Protein AF-A0A1F2T9W2-F1 (afdb_monomer)

pLDDT: mean 78.58, std 17.74, range [39.19, 96.38]

Foldseek 3Di:
DVVVVVVVVVVVVVVVVVVPPPDPDPQQKFKEKEAEEEPVRHGDFQKKKWKAAPVPRDIWIDTAHPRRMDMTIDGFHWIWIWIDDPQWEIEIEGGDGTDGPDHHYDYHYIYGPPDHDHDHPYDPDPPPDDDDDDDDDDDDDDDD

Mean predicted aligned error: 14.62 Å

Radius of gyration: 27.62 Å; Cα contacts (8 Å, |Δi|>4): 257; chains: 1; bounding box: 65×70×78 Å

Structure (mmCIF, N/CA/C/O backbone):
data_AF-A0A1F2T9W2-F1
#
_entry.id   AF-A0A1F2T9W2-F1
#
loop_
_atom_site.group_PDB
_atom_site.id
_atom_site.type_symbol
_atom_site.label_atom_id
_atom_site.label_alt_id
_atom_site.label_comp_id
_atom_site.label_asym_id
_atom_site.label_entity_id
_atom_site.label_seq_id
_atom_site.pdbx_PDB_ins_code
_atom_site.Cartn_x
_atom_site.Cartn_y
_atom_site.Cartn_z
_atom_site.occupancy
_atom_site.B_iso_or_equiv
_atom_site.auth_seq_id
_atom_site.auth_comp_id
_atom_site.auth_asym_id
_atom_site.auth_atom_id
_atom_site.pdbx_PDB_model_num
ATOM 1 N N . MET A 1 1 ? 45.661 -15.102 -49.747 1.00 60.81 1 MET A N 1
ATOM 2 C CA . MET A 1 1 ? 44.541 -14.125 -49.807 1.00 60.81 1 MET A CA 1
ATOM 3 C C . MET A 1 1 ? 43.171 -14.729 -49.486 1.00 60.81 1 MET A C 1
ATOM 5 O O . MET A 1 1 ? 42.529 -14.229 -48.577 1.00 60.81 1 MET A O 1
ATOM 9 N N . LYS A 1 2 ? 42.721 -15.816 -50.137 1.00 61.38 2 LYS A N 1
ATOM 10 C CA . LYS A 1 2 ? 41.384 -16.411 -49.890 1.00 61.38 2 LYS A CA 1
ATOM 11 C C . LYS A 1 2 ? 41.156 -16.943 -48.457 1.00 61.38 2 LYS A C 1
ATOM 13 O O . LYS A 1 2 ? 40.020 -16.916 -48.000 1.00 61.38 2 LYS A O 1
ATOM 18 N N . SER A 1 3 ? 42.193 -17.407 -47.743 1.00 66.50 3 SER A N 1
ATOM 19 C CA . SER A 1 3 ? 42.060 -17.841 -46.335 1.00 66.50 3 SER A CA 1
ATOM 20 C C . SER A 1 3 ? 41.964 -16.669 -45.352 1.00 66.50 3 SER A C 1
ATOM 22 O O . SER A 1 3 ? 41.206 -16.749 -44.397 1.00 66.50 3 SER A O 1
ATOM 24 N N . ILE A 1 4 ? 42.652 -15.555 -45.628 1.00 79.19 4 ILE A N 1
ATOM 25 C CA . ILE A 1 4 ? 42.601 -14.327 -44.817 1.00 79.19 4 ILE A CA 1
ATOM 26 C C . ILE A 1 4 ? 41.205 -13.701 -44.897 1.00 79.19 4 ILE A C 1
ATOM 28 O O . ILE A 1 4 ? 40.632 -13.347 -43.877 1.00 79.19 4 ILE A O 1
ATOM 32 N N . ILE A 1 5 ? 40.615 -13.649 -46.096 1.00 80.44 5 ILE A N 1
ATOM 33 C CA . ILE A 1 5 ? 39.250 -13.136 -46.296 1.00 80.44 5 ILE A CA 1
ATOM 34 C C . ILE A 1 5 ? 38.227 -14.000 -45.544 1.00 80.44 5 ILE A C 1
ATOM 36 O O . ILE A 1 5 ? 37.343 -13.467 -44.884 1.00 80.44 5 ILE A O 1
ATOM 40 N N . ARG A 1 6 ? 38.373 -15.332 -45.585 1.00 79.19 6 ARG A N 1
ATOM 41 C CA . ARG A 1 6 ? 37.517 -16.252 -44.819 1.00 79.19 6 ARG A CA 1
ATOM 42 C C . ARG A 1 6 ? 37.623 -16.021 -43.313 1.00 79.19 6 ARG A C 1
ATOM 44 O O . ARG A 1 6 ? 36.600 -15.985 -42.642 1.00 79.19 6 ARG A O 1
ATOM 51 N N . PHE A 1 7 ? 38.837 -15.812 -42.812 1.00 83.75 7 PHE A N 1
ATOM 52 C CA . PHE A 1 7 ? 39.084 -15.565 -41.394 1.00 83.75 7 PHE A CA 1
ATOM 53 C C . PHE A 1 7 ? 38.467 -14.238 -40.924 1.00 83.75 7 PHE A C 1
ATOM 55 O O . PHE A 1 7 ? 37.810 -14.189 -39.889 1.00 83.75 7 PHE A O 1
ATOM 62 N N . VAL A 1 8 ? 38.587 -13.178 -41.732 1.00 86.25 8 VAL A N 1
ATOM 63 C CA . VAL A 1 8 ? 37.971 -11.870 -41.450 1.00 86.25 8 VAL A CA 1
ATOM 64 C C . VAL A 1 8 ? 36.442 -11.953 -41.464 1.00 86.25 8 VAL A C 1
ATOM 66 O O . VAL A 1 8 ? 35.796 -11.411 -40.571 1.00 86.25 8 VAL A O 1
ATOM 69 N N . VAL A 1 9 ? 35.855 -12.676 -42.425 1.00 86.94 9 VAL A N 1
ATOM 70 C CA . VAL A 1 9 ? 34.398 -12.883 -42.487 1.00 86.94 9 VAL A CA 1
ATOM 71 C C . VAL A 1 9 ? 33.899 -13.665 -41.27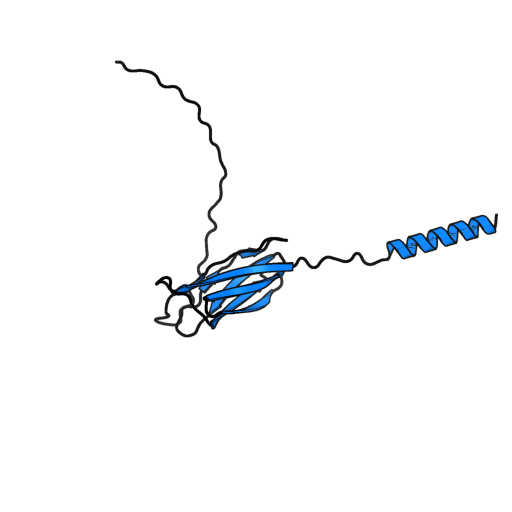3 1.00 86.94 9 VAL A C 1
ATOM 73 O O . VAL A 1 9 ? 32.869 -13.307 -40.712 1.00 86.94 9 VAL A O 1
ATOM 76 N N . GLN A 1 10 ? 34.632 -14.688 -40.823 1.00 85.69 10 GLN A N 1
ATOM 77 C CA . GLN A 1 10 ? 34.267 -15.451 -39.625 1.00 85.69 10 GLN A CA 1
ATOM 78 C C . GLN A 1 10 ? 34.320 -14.601 -38.352 1.00 85.69 10 GLN A C 1
ATOM 80 O O . GLN A 1 10 ? 33.405 -14.689 -37.539 1.00 85.69 10 GLN A O 1
ATOM 85 N N . ILE A 1 11 ? 35.336 -13.745 -38.201 1.00 87.94 11 ILE A N 1
ATOM 86 C CA . ILE A 1 11 ? 35.423 -12.816 -37.065 1.00 87.94 11 ILE A CA 1
ATOM 87 C C . ILE A 1 11 ? 34.265 -11.812 -37.094 1.00 87.94 11 ILE A C 1
ATOM 89 O O . ILE A 1 11 ? 33.643 -11.587 -36.060 1.00 87.94 11 ILE A O 1
ATOM 93 N N . ALA A 1 12 ? 33.940 -11.259 -38.267 1.00 86.50 12 ALA A N 1
ATOM 94 C CA . ALA A 1 12 ? 32.834 -10.315 -38.426 1.00 86.50 12 ALA A CA 1
ATOM 95 C C . ALA A 1 12 ? 31.464 -10.947 -38.119 1.00 86.50 12 ALA A C 1
ATOM 97 O O . ALA A 1 12 ? 30.592 -10.304 -37.538 1.00 86.50 12 ALA A O 1
ATOM 98 N N . LEU A 1 13 ? 31.276 -12.220 -38.478 1.00 86.12 13 LEU A N 1
ATOM 99 C CA . LEU A 1 13 ? 30.060 -12.967 -38.155 1.00 86.12 13 LEU A CA 1
ATOM 100 C C . LEU A 1 13 ? 29.961 -13.250 -36.652 1.00 86.12 13 LEU A C 1
ATOM 102 O O . LEU A 1 13 ? 28.882 -13.135 -36.076 1.00 86.12 13 LEU A O 1
ATOM 106 N N . LEU A 1 14 ? 31.087 -13.566 -36.005 1.00 86.06 14 LEU A N 1
ATOM 107 C CA . LEU A 1 14 ? 31.135 -13.820 -34.567 1.00 86.06 14 LEU A CA 1
ATOM 108 C C . LEU A 1 14 ? 30.817 -12.555 -33.754 1.00 86.06 14 LEU A C 1
ATOM 110 O O . LEU A 1 14 ? 30.055 -12.621 -32.790 1.00 86.06 14 LEU A O 1
ATOM 114 N N . THR A 1 15 ? 31.349 -11.395 -34.153 1.00 83.88 15 THR A N 1
ATOM 115 C CA . THR A 1 15 ? 31.058 -10.114 -33.488 1.00 83.88 15 THR A CA 1
ATOM 116 C C . THR A 1 15 ? 29.621 -9.653 -33.713 1.00 83.88 15 THR A C 1
ATOM 118 O O . THR A 1 15 ? 29.004 -9.149 -32.776 1.00 83.88 15 THR A O 1
ATOM 121 N N . ALA A 1 16 ? 29.054 -9.872 -34.903 1.00 84.75 16 ALA A N 1
ATOM 122 C CA . ALA A 1 16 ? 27.651 -9.559 -35.181 1.00 84.75 16 ALA A CA 1
ATOM 123 C C . ALA A 1 16 ? 26.683 -10.394 -34.324 1.00 84.75 16 ALA A C 1
ATOM 125 O O . ALA A 1 16 ? 25.695 -9.865 -33.818 1.00 84.75 16 ALA A O 1
ATOM 126 N N . VAL A 1 17 ? 26.988 -11.679 -34.109 1.00 83.81 17 VAL A N 1
ATOM 127 C CA . VAL A 1 17 ? 26.192 -12.553 -33.232 1.00 83.81 17 VAL A CA 1
ATOM 128 C C . VAL A 1 17 ? 26.291 -12.109 -31.771 1.00 83.81 17 VAL A C 1
ATOM 130 O O . VAL A 1 17 ? 25.280 -12.071 -31.074 1.00 83.81 17 VAL A O 1
ATOM 133 N N . LEU A 1 18 ? 27.482 -11.718 -31.309 1.00 79.38 18 LEU A N 1
ATOM 134 C CA . LEU A 1 18 ? 27.686 -11.300 -29.920 1.00 79.38 18 LEU A CA 1
ATOM 135 C C . LEU A 1 18 ? 27.027 -9.946 -29.601 1.00 79.38 18 LEU A C 1
ATOM 137 O O . LEU A 1 18 ? 26.544 -9.748 -28.490 1.00 79.38 18 LEU A O 1
ATOM 141 N N . ALA A 1 19 ? 26.955 -9.036 -30.578 1.00 79.00 19 ALA A N 1
ATOM 142 C CA . ALA A 1 19 ? 26.282 -7.742 -30.441 1.00 79.00 19 ALA A CA 1
ATOM 143 C C . ALA A 1 19 ? 24.743 -7.833 -30.499 1.00 79.00 19 ALA A C 1
ATOM 145 O O . ALA A 1 19 ? 24.062 -6.892 -30.098 1.00 79.00 19 ALA A O 1
ATOM 146 N N . GLY A 1 20 ? 24.193 -8.947 -30.997 1.00 75.44 20 GLY A N 1
ATOM 147 C CA . GLY A 1 20 ? 22.750 -9.190 -31.083 1.00 75.44 20 GLY A CA 1
ATOM 148 C C . GLY A 1 20 ? 22.134 -9.824 -29.833 1.00 75.44 20 GLY A C 1
ATOM 149 O O . GLY A 1 20 ? 20.929 -10.074 -29.816 1.00 75.44 20 GLY A O 1
ATOM 150 N N . LEU A 1 21 ? 22.931 -10.112 -28.798 1.00 76.69 21 LEU A N 1
ATOM 151 C CA . LEU A 1 21 ? 22.407 -10.648 -27.545 1.00 76.69 21 LEU A CA 1
ATOM 152 C C . LEU A 1 21 ? 21.507 -9.592 -26.878 1.00 76.69 21 LEU A C 1
ATOM 154 O O . LEU A 1 21 ? 21.965 -8.471 -26.645 1.00 76.69 21 LEU A O 1
ATOM 158 N N . PRO A 1 22 ? 20.240 -9.916 -26.555 1.00 67.12 22 PRO A N 1
ATOM 159 C CA . PRO A 1 22 ? 19.381 -8.990 -25.837 1.00 67.12 22 PRO A CA 1
ATOM 160 C C . PRO A 1 22 ? 20.024 -8.686 -24.484 1.00 67.12 22 PRO A C 1
ATOM 162 O O . PRO A 1 22 ? 20.286 -9.592 -23.692 1.00 67.12 22 PRO A O 1
ATOM 165 N N . ALA A 1 23 ? 20.298 -7.408 -24.220 1.00 68.75 23 ALA A N 1
ATOM 166 C CA . ALA A 1 23 ? 20.715 -6.973 -22.899 1.00 68.75 23 ALA A CA 1
ATOM 167 C C . ALA A 1 23 ? 19.608 -7.362 -21.911 1.00 68.75 23 ALA A C 1
ATOM 169 O O . ALA A 1 23 ? 18.462 -6.934 -22.060 1.00 68.75 23 ALA A O 1
ATOM 170 N N . ALA A 1 24 ? 19.933 -8.205 -20.931 1.00 66.31 24 ALA A N 1
ATOM 171 C CA . ALA A 1 24 ? 19.010 -8.549 -19.862 1.00 66.31 24 ALA A CA 1
ATOM 172 C C . ALA A 1 24 ? 18.680 -7.265 -19.086 1.00 66.31 24 ALA A C 1
ATOM 174 O O . ALA A 1 24 ? 19.480 -6.778 -18.289 1.00 66.31 24 ALA A O 1
ATOM 175 N N . GLY A 1 25 ? 17.518 -6.677 -19.366 1.00 58.41 25 GLY A N 1
ATOM 176 C CA . GLY A 1 25 ? 16.985 -5.581 -18.575 1.00 58.41 25 GLY A CA 1
ATOM 177 C C . GLY A 1 25 ? 16.626 -6.116 -17.195 1.00 58.41 25 GLY A C 1
ATOM 178 O O . GLY A 1 25 ? 15.719 -6.936 -17.072 1.00 58.41 25 GLY A O 1
ATOM 179 N N . TYR A 1 26 ? 17.342 -5.679 -16.161 1.00 60.47 26 TYR A N 1
ATOM 180 C CA . TYR A 1 26 ? 16.979 -5.986 -14.782 1.00 60.47 26 TYR A CA 1
ATOM 181 C C . TYR A 1 26 ? 15.596 -5.388 -14.499 1.00 60.47 26 TYR A C 1
ATOM 183 O O . TYR A 1 26 ? 15.405 -4.174 -14.605 1.00 60.47 26 TYR A O 1
ATOM 191 N N . ALA A 1 27 ? 14.621 -6.233 -14.156 1.00 60.94 27 ALA A N 1
ATOM 192 C CA . ALA A 1 27 ? 13.369 -5.760 -13.587 1.00 60.94 27 ALA A CA 1
ATOM 193 C C . ALA A 1 27 ? 13.716 -5.061 -12.269 1.00 60.94 27 ALA A C 1
ATOM 195 O O . ALA A 1 27 ? 14.231 -5.684 -11.344 1.00 60.94 27 ALA A O 1
ATOM 196 N N . GLN A 1 28 ? 13.514 -3.747 -12.215 1.00 69.12 28 GLN A N 1
ATOM 197 C CA . GLN A 1 28 ? 13.764 -2.965 -11.011 1.00 69.12 28 GLN A CA 1
ATOM 198 C C . GLN A 1 28 ? 12.632 -3.250 -10.024 1.00 69.12 28 GLN A C 1
ATOM 200 O O . GLN A 1 28 ? 11.594 -2.585 -10.029 1.00 69.12 28 GLN A O 1
ATOM 205 N N . GLU A 1 29 ? 12.814 -4.315 -9.249 1.00 74.69 29 GLU A N 1
ATOM 206 C CA . GLU A 1 29 ? 11.920 -4.698 -8.167 1.00 74.69 29 GLU A CA 1
ATOM 207 C C . GLU A 1 29 ? 12.127 -3.752 -6.985 1.00 74.69 29 GLU A C 1
ATOM 209 O O . GLU A 1 29 ?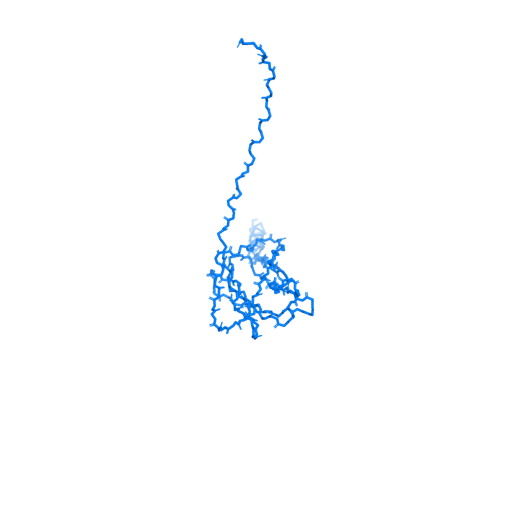 13.247 -3.505 -6.532 1.00 74.69 29 GLU A O 1
ATOM 214 N N . ALA A 1 30 ? 11.023 -3.211 -6.492 1.00 85.12 30 ALA A N 1
ATOM 215 C CA . ALA A 1 30 ? 10.964 -2.437 -5.270 1.00 85.12 30 ALA A CA 1
ATOM 216 C C . ALA A 1 30 ? 9.931 -3.067 -4.334 1.00 85.12 30 ALA A C 1
ATOM 218 O O . ALA A 1 30 ? 9.132 -3.925 -4.718 1.00 85.12 30 ALA A O 1
ATOM 219 N N . THR A 1 31 ? 9.947 -2.685 -3.065 1.00 89.12 31 THR A N 1
ATOM 220 C CA . THR A 1 31 ? 8.957 -3.182 -2.109 1.00 89.12 31 THR A CA 1
ATOM 221 C C . THR A 1 31 ? 8.470 -2.047 -1.239 1.00 89.12 31 THR A C 1
ATOM 223 O O . THR A 1 31 ? 9.271 -1.325 -0.648 1.00 89.12 31 THR A O 1
ATOM 226 N N . MET A 1 32 ? 7.150 -1.935 -1.130 1.00 91.88 32 MET A N 1
ATOM 227 C CA . MET A 1 32 ? 6.515 -1.075 -0.149 1.00 91.88 32 MET A CA 1
ATOM 228 C C . MET A 1 32 ? 6.045 -1.922 1.030 1.00 91.88 32 MET A C 1
ATOM 230 O O . MET A 1 32 ? 5.464 -2.994 0.859 1.00 91.88 32 MET A O 1
ATOM 234 N N . SER A 1 33 ? 6.316 -1.445 2.234 1.00 94.06 33 SER A N 1
ATOM 235 C CA . SER A 1 33 ? 5.861 -2.064 3.475 1.00 94.06 33 SER A CA 1
ATOM 236 C C . SER A 1 33 ? 5.254 -1.020 4.391 1.00 94.06 33 SER A C 1
ATOM 238 O O . SER A 1 33 ? 5.476 0.171 4.200 1.00 94.06 33 SER A O 1
ATOM 240 N N . GLY A 1 34 ? 4.536 -1.440 5.415 1.00 93.88 34 GLY A N 1
ATOM 241 C CA . GLY A 1 34 ? 4.014 -0.500 6.392 1.00 93.88 34 GLY A CA 1
ATOM 242 C C . GLY A 1 34 ? 3.135 -1.165 7.419 1.00 93.88 34 GLY A C 1
ATOM 243 O O . GLY A 1 34 ? 2.901 -2.373 7.357 1.00 93.88 34 GLY A O 1
ATOM 244 N N . THR A 1 35 ? 2.656 -0.363 8.358 1.00 95.50 35 THR A N 1
ATOM 245 C CA . THR A 1 35 ? 1.657 -0.783 9.332 1.00 95.50 35 THR A CA 1
ATOM 246 C C . THR A 1 35 ? 0.387 0.035 9.193 1.00 95.50 35 THR A C 1
ATOM 248 O O . THR A 1 35 ? 0.431 1.235 8.908 1.00 95.50 35 THR A O 1
ATOM 251 N N . VAL A 1 36 ? -0.750 -0.622 9.402 1.00 95.31 36 VAL A N 1
ATOM 252 C CA . VAL A 1 36 ? -2.047 0.040 9.493 1.00 95.31 36 VAL A CA 1
ATOM 253 C C . VAL A 1 36 ? -2.520 0.032 10.936 1.00 95.31 36 VAL A C 1
ATOM 255 O O . VAL A 1 36 ? -2.553 -1.019 11.584 1.00 95.31 36 VAL A O 1
ATOM 258 N N . SER A 1 37 ? -2.886 1.207 11.436 1.00 94.31 37 SER A N 1
ATOM 259 C CA . SER A 1 37 ? -3.406 1.395 12.786 1.00 94.31 37 SER A CA 1
ATOM 260 C C . SER A 1 37 ? -4.701 2.202 12.808 1.00 94.31 37 SER A C 1
ATOM 262 O O . SER A 1 37 ? -5.053 2.880 11.846 1.00 94.31 37 SER A O 1
ATOM 264 N N . ASP A 1 38 ? -5.419 2.129 13.921 1.00 92.56 38 ASP A N 1
ATOM 265 C CA . ASP A 1 38 ? -6.555 2.988 14.236 1.00 92.56 38 ASP A CA 1
ATOM 266 C C . ASP A 1 38 ? -6.096 4.305 14.907 1.00 92.56 38 ASP A C 1
ATOM 268 O O . ASP A 1 38 ? -4.960 4.444 15.375 1.00 92.56 38 ASP A O 1
ATOM 272 N N . SER A 1 39 ? -6.998 5.282 14.986 1.00 86.19 39 SER A N 1
ATOM 273 C CA . SER A 1 39 ? -6.931 6.509 15.792 1.00 86.19 39 SER A CA 1
ATOM 274 C C . SER A 1 39 ? -6.487 6.298 17.249 1.00 86.19 39 SER A C 1
ATOM 276 O O . SER A 1 39 ? -5.808 7.157 17.812 1.00 86.19 39 SER A O 1
ATOM 278 N N . THR A 1 40 ? -6.797 5.144 17.846 1.00 86.88 40 THR A N 1
ATOM 279 C CA . THR A 1 40 ? -6.370 4.761 19.205 1.00 86.88 40 THR A CA 1
ATOM 280 C C . THR A 1 40 ? -4.945 4.198 19.284 1.00 86.88 40 THR A C 1
ATOM 282 O O . THR A 1 40 ? -4.433 3.966 20.379 1.00 86.88 40 THR A O 1
ATOM 285 N N . GLY A 1 41 ? -4.291 3.966 18.141 1.00 85.31 41 GLY A N 1
ATOM 286 C CA . GLY A 1 41 ? -2.977 3.324 18.051 1.00 85.31 41 GLY A CA 1
ATOM 287 C C . GLY A 1 41 ? -3.018 1.791 18.005 1.00 85.31 41 GLY A C 1
ATOM 288 O O . GLY A 1 41 ? -1.962 1.165 17.919 1.00 85.31 41 GLY A O 1
ATOM 289 N N . GLY A 1 42 ? -4.206 1.177 18.031 1.00 90.88 42 GLY A N 1
ATOM 290 C CA . GLY A 1 42 ? -4.372 -0.264 17.817 1.00 90.88 42 GLY A CA 1
ATOM 291 C C . GLY A 1 42 ? -4.032 -0.672 16.381 1.00 90.88 42 GLY A C 1
ATOM 292 O O . GLY A 1 42 ? -4.327 0.068 15.449 1.00 90.88 42 GLY A O 1
ATOM 293 N N . VAL A 1 43 ? -3.409 -1.836 16.187 1.00 93.50 43 VAL A N 1
ATOM 294 C CA . VAL A 1 43 ? -3.106 -2.373 14.847 1.00 93.50 43 VAL A CA 1
ATOM 295 C C . VAL A 1 43 ? -4.356 -2.961 14.195 1.00 93.50 43 VAL A C 1
ATOM 297 O O . VAL A 1 43 ? -5.193 -3.546 14.882 1.00 93.50 43 VAL A O 1
ATOM 300 N N . LEU A 1 44 ? -4.475 -2.816 12.873 1.00 91.56 44 LEU A N 1
ATOM 301 C CA . LEU A 1 44 ? -5.636 -3.280 12.112 1.00 91.56 44 LEU A CA 1
ATOM 302 C C . LEU A 1 44 ? -5.265 -4.444 11.176 1.00 91.56 44 LEU A C 1
ATOM 304 O O . LEU A 1 44 ? -4.636 -4.220 10.135 1.00 91.56 44 LEU A O 1
ATOM 308 N N . PRO A 1 45 ? -5.652 -5.685 11.520 1.00 94.56 45 PRO A N 1
ATOM 309 C CA . PRO A 1 45 ? -5.487 -6.836 10.640 1.00 94.56 45 PRO A CA 1
ATOM 310 C C . PRO A 1 45 ? -6.588 -6.910 9.571 1.00 94.56 45 PRO A C 1
ATOM 312 O O . PRO A 1 45 ? -7.706 -6.438 9.783 1.00 94.56 45 PRO A O 1
ATOM 315 N N . GLY A 1 46 ? -6.287 -7.530 8.426 1.00 93.75 46 GLY A N 1
ATOM 316 C CA . GLY A 1 46 ? -7.257 -7.746 7.343 1.00 93.75 46 GLY A CA 1
ATOM 317 C C . GLY A 1 46 ? -7.619 -6.497 6.529 1.00 93.75 46 GLY A C 1
ATOM 318 O O . GLY A 1 46 ? -8.578 -6.525 5.759 1.00 93.75 46 GLY A O 1
ATOM 319 N N . VAL A 1 47 ? -6.870 -5.402 6.673 1.00 94.94 47 VAL A N 1
ATOM 320 C CA . VAL A 1 47 ? -7.032 -4.192 5.857 1.00 94.94 47 VAL A CA 1
ATOM 321 C C . VAL A 1 47 ? -6.576 -4.498 4.439 1.00 94.94 47 VAL A C 1
ATOM 323 O O . VAL A 1 47 ? -5.450 -4.945 4.231 1.00 94.94 47 VAL A O 1
ATOM 326 N N . THR A 1 48 ? -7.430 -4.214 3.462 1.00 96.38 48 THR A N 1
ATOM 327 C CA . THR A 1 48 ? -7.098 -4.322 2.041 1.00 96.38 48 THR A CA 1
ATOM 328 C C . THR A 1 48 ? -6.317 -3.087 1.606 1.00 96.3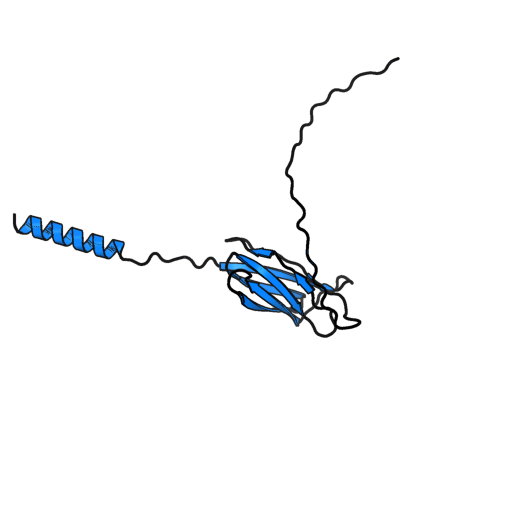8 48 THR A C 1
ATOM 330 O O . THR A 1 48 ? -6.807 -1.961 1.705 1.00 96.38 48 THR A O 1
ATOM 333 N N . ILE A 1 49 ? -5.096 -3.295 1.127 1.00 96.06 49 ILE A N 1
ATOM 334 C CA . ILE A 1 49 ? -4.188 -2.269 0.620 1.00 96.06 49 ILE A CA 1
ATOM 335 C C . ILE A 1 49 ? -4.123 -2.383 -0.895 1.00 96.06 49 ILE A C 1
ATOM 337 O O . ILE A 1 49 ? -3.641 -3.377 -1.432 1.00 96.06 49 ILE A O 1
ATOM 341 N N . THR A 1 50 ? -4.571 -1.341 -1.585 1.00 95.56 50 THR A N 1
ATOM 342 C CA . THR A 1 50 ? -4.529 -1.227 -3.044 1.00 95.56 50 THR A CA 1
ATOM 343 C C . THR A 1 50 ? -3.520 -0.157 -3.442 1.00 95.56 50 THR A C 1
ATOM 345 O O . THR A 1 50 ? -3.706 1.013 -3.123 1.00 95.56 50 THR A O 1
ATOM 348 N N . ALA A 1 51 ? -2.458 -0.533 -4.148 1.00 94.69 51 ALA A N 1
ATOM 349 C CA . ALA A 1 51 ? -1.463 0.374 -4.705 1.00 94.69 51 ALA A CA 1
ATOM 350 C C . ALA A 1 51 ? -1.640 0.484 -6.226 1.00 94.69 51 ALA A C 1
ATOM 352 O O . ALA A 1 51 ? -1.462 -0.491 -6.954 1.00 94.69 51 ALA A O 1
ATOM 353 N N . VAL A 1 52 ? -1.959 1.678 -6.715 1.00 94.94 52 VAL A N 1
ATOM 354 C CA . VAL A 1 52 ? -2.116 1.986 -8.140 1.00 94.94 52 VAL A CA 1
ATOM 355 C C . VAL A 1 52 ? -0.909 2.782 -8.612 1.00 94.94 52 VAL A C 1
ATOM 357 O O . VAL A 1 52 ? -0.631 3.861 -8.092 1.00 94.94 52 VAL A O 1
ATOM 360 N N . HIS A 1 53 ? -0.196 2.260 -9.605 1.00 92.81 53 HIS A N 1
ATOM 361 C CA . HIS A 1 53 ? 0.910 2.948 -10.254 1.00 92.81 53 HIS A CA 1
ATOM 362 C C . HIS A 1 53 ? 0.366 4.097 -11.107 1.00 92.81 53 HIS A C 1
ATOM 364 O O . HIS A 1 53 ? -0.341 3.859 -12.086 1.00 92.81 53 HIS A O 1
ATOM 370 N N . GLU A 1 54 ? 0.689 5.342 -10.763 1.00 90.69 54 GLU A N 1
ATOM 371 C CA . GLU A 1 54 ? 0.054 6.514 -11.382 1.00 90.69 54 GLU A CA 1
ATOM 372 C C . GLU A 1 54 ? 0.439 6.688 -12.859 1.00 90.69 54 GLU A C 1
ATOM 374 O O . GLU A 1 54 ? -0.360 7.195 -13.641 1.00 90.69 54 GLU A O 1
ATOM 379 N N . ALA A 1 55 ? 1.619 6.209 -13.270 1.00 87.12 55 ALA A N 1
ATOM 380 C CA . ALA A 1 55 ? 2.074 6.331 -14.655 1.00 87.12 55 ALA A CA 1
ATOM 381 C C . ALA A 1 55 ? 1.512 5.250 -15.597 1.00 87.12 55 ALA A C 1
ATOM 383 O O . ALA A 1 55 ? 1.323 5.521 -16.780 1.00 87.12 55 ALA A O 1
ATOM 384 N N . SER A 1 56 ? 1.263 4.026 -15.110 1.00 89.00 56 SER A N 1
ATOM 385 C CA . SER A 1 56 ? 0.788 2.915 -15.962 1.00 89.00 56 SER A CA 1
ATOM 386 C C . SER A 1 56 ? -0.631 2.439 -15.656 1.00 89.00 56 SER A C 1
ATOM 388 O O . SER A 1 56 ? -1.169 1.635 -16.410 1.00 89.00 56 SER A O 1
ATOM 390 N N . GLY A 1 57 ? -1.221 2.869 -14.539 1.00 89.56 57 GLY A N 1
ATOM 391 C CA . GLY A 1 57 ? -2.502 2.364 -14.042 1.00 89.56 57 GLY A CA 1
ATOM 392 C C . GLY A 1 57 ? -2.447 0.938 -13.480 1.00 89.56 57 GLY A C 1
ATOM 393 O O . GLY A 1 57 ? -3.487 0.379 -13.137 1.00 89.56 57 GLY A O 1
ATOM 394 N N . ASN A 1 58 ? -1.260 0.323 -13.370 1.00 90.00 58 ASN A N 1
ATOM 395 C CA . ASN A 1 58 ? -1.132 -1.016 -12.791 1.00 90.00 58 ASN A CA 1
ATOM 396 C C . ASN A 1 58 ? -1.582 -1.005 -11.336 1.00 90.00 58 ASN A C 1
ATOM 398 O O . ASN A 1 58 ? -1.090 -0.208 -10.543 1.00 90.00 58 ASN A O 1
ATOM 402 N N . THR A 1 59 ? -2.461 -1.934 -10.987 1.00 92.75 59 THR A N 1
ATO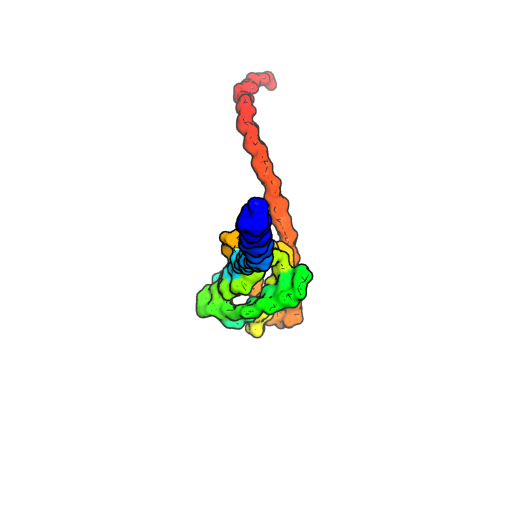M 403 C CA . THR A 1 59 ? -2.961 -2.085 -9.624 1.00 92.75 59 THR A CA 1
ATOM 404 C C . THR A 1 59 ? -2.332 -3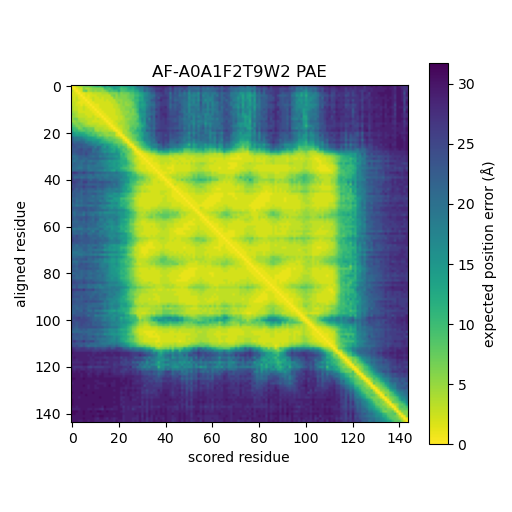.311 -8.979 1.00 92.75 59 THR A C 1
ATOM 406 O O . THR A 1 59 ? -2.234 -4.368 -9.602 1.00 92.75 59 THR A O 1
ATOM 409 N N . PHE A 1 60 ? -1.900 -3.151 -7.737 1.00 92.75 60 PHE A N 1
ATOM 410 C CA . PHE A 1 60 ? -1.371 -4.203 -6.887 1.00 92.75 60 PHE A CA 1
ATOM 411 C C . PHE A 1 60 ? -2.177 -4.208 -5.594 1.00 92.75 60 PHE A C 1
ATOM 413 O O . PHE A 1 60 ? -2.439 -3.149 -5.030 1.00 92.75 60 PHE A O 1
ATOM 420 N N . GLU A 1 61 ? -2.550 -5.385 -5.112 1.00 94.81 61 GLU A N 1
ATOM 421 C CA . GLU A 1 61 ? -3.376 -5.529 -3.917 1.00 94.81 61 GLU A CA 1
ATOM 422 C C . GLU A 1 61 ? -2.713 -6.483 -2.923 1.00 94.81 61 GLU A C 1
ATOM 424 O O . GLU A 1 61 ? -2.090 -7.473 -3.314 1.00 94.81 61 GLU A O 1
ATOM 429 N N . THR A 1 62 ? -2.815 -6.167 -1.636 1.00 95.81 62 THR A N 1
ATOM 430 C CA . THR A 1 62 ? -2.391 -7.038 -0.536 1.00 95.81 62 THR A CA 1
ATOM 431 C C . THR A 1 62 ? -3.268 -6.795 0.689 1.00 95.81 62 THR A C 1
ATOM 433 O O . THR A 1 62 ? -3.950 -5.776 0.765 1.00 95.81 62 THR A O 1
ATOM 436 N N . ALA A 1 63 ? -3.239 -7.696 1.666 1.00 95.44 63 ALA A N 1
ATOM 437 C CA . ALA A 1 63 ? -3.926 -7.521 2.944 1.00 95.44 63 ALA A CA 1
ATOM 438 C C . ALA A 1 63 ? -2.919 -7.391 4.095 1.00 95.44 63 ALA A C 1
ATOM 440 O O . ALA A 1 63 ? -1.816 -7.941 4.019 1.00 95.44 63 ALA A O 1
ATOM 441 N N . THR A 1 64 ? -3.284 -6.677 5.163 1.00 96.06 64 THR A N 1
ATOM 442 C CA . THR A 1 64 ? -2.480 -6.651 6.393 1.00 96.06 64 THR A CA 1
ATOM 443 C C . THR A 1 64 ? -2.577 -7.965 7.168 1.00 96.06 64 THR A C 1
ATOM 445 O O . THR A 1 64 ? -3.630 -8.606 7.211 1.00 96.06 64 THR A O 1
ATOM 448 N N . ASP A 1 65 ? -1.474 -8.348 7.811 1.00 95.06 65 ASP A N 1
ATOM 449 C CA . ASP A 1 65 ? -1.385 -9.513 8.694 1.00 95.06 65 ASP A CA 1
ATOM 450 C C . ASP A 1 65 ? -1.987 -9.256 10.093 1.00 95.06 65 ASP A C 1
ATOM 452 O O . ASP A 1 65 ? -2.502 -8.176 10.384 1.00 95.06 65 ASP A O 1
ATOM 456 N N . GLU A 1 66 ? -1.898 -10.243 10.994 1.00 92.94 66 GLU A N 1
ATOM 457 C CA . GLU A 1 66 ? -2.389 -10.155 12.385 1.00 92.94 66 GLU A CA 1
ATOM 458 C C . GLU A 1 66 ? -1.754 -9.017 13.203 1.00 92.94 66 GLU A C 1
ATOM 460 O O . GLU A 1 66 ? -2.309 -8.579 14.211 1.00 92.94 66 GLU A O 1
ATOM 465 N N . ARG A 1 67 ? -0.587 -8.524 12.778 1.00 92.81 67 ARG A N 1
ATOM 466 C CA . ARG A 1 67 ? 0.139 -7.417 13.410 1.00 92.81 67 ARG A CA 1
ATOM 467 C C . ARG A 1 67 ? -0.158 -6.079 12.726 1.00 92.81 67 ARG A C 1
ATOM 469 O O . ARG A 1 67 ? 0.468 -5.078 13.074 1.00 92.81 67 ARG A O 1
ATOM 476 N N . GLY A 1 68 ? -1.078 -6.056 11.760 1.00 91.88 68 GLY A N 1
ATOM 477 C CA . GLY A 1 68 ? -1.398 -4.893 10.937 1.00 91.88 68 GLY A CA 1
ATOM 478 C C . GLY A 1 68 ? -0.300 -4.529 9.937 1.00 91.88 68 GLY A C 1
ATOM 479 O O . GLY A 1 68 ? -0.317 -3.422 9.404 1.00 91.88 68 GLY A O 1
ATOM 480 N N . ILE A 1 69 ? 0.671 -5.413 9.695 1.00 95.69 69 ILE A N 1
ATOM 481 C CA . ILE A 1 69 ? 1.793 -5.181 8.784 1.00 95.69 69 ILE A CA 1
ATOM 482 C C . ILE A 1 69 ? 1.388 -5.621 7.378 1.00 95.69 69 ILE A C 1
ATOM 484 O O . ILE A 1 69 ? 0.788 -6.678 7.194 1.00 95.69 69 ILE A O 1
ATOM 488 N N . TYR A 1 70 ? 1.752 -4.837 6.368 1.00 94.88 70 TYR A N 1
ATOM 489 C CA . TYR A 1 70 ? 1.645 -5.239 4.969 1.00 94.88 70 TYR A CA 1
ATOM 490 C C . TYR A 1 70 ? 2.994 -5.139 4.257 1.00 94.88 70 TYR A C 1
ATOM 492 O O . TYR A 1 70 ? 3.871 -4.343 4.613 1.00 94.88 70 TYR A O 1
ATOM 500 N N . ARG A 1 71 ? 3.147 -5.952 3.211 1.00 93.56 71 ARG A N 1
ATOM 501 C CA . ARG A 1 71 ? 4.280 -5.916 2.285 1.00 93.56 71 ARG A CA 1
ATOM 502 C C . ARG A 1 71 ? 3.761 -6.176 0.878 1.00 93.56 71 ARG A C 1
ATOM 504 O O . ARG A 1 71 ? 3.080 -7.173 0.649 1.00 93.56 71 ARG A O 1
ATOM 511 N N . ILE A 1 72 ? 4.085 -5.285 -0.050 1.00 92.56 72 ILE A N 1
ATOM 512 C CA . ILE A 1 72 ? 3.659 -5.376 -1.442 1.00 92.56 72 ILE A CA 1
ATOM 513 C C . ILE A 1 72 ? 4.860 -5.159 -2.376 1.00 92.56 72 ILE A C 1
ATOM 515 O O . ILE A 1 72 ? 5.516 -4.112 -2.308 1.00 92.56 72 ILE A O 1
ATOM 519 N N . PRO A 1 73 ? 5.217 -6.156 -3.206 1.00 90.06 73 PRO A N 1
ATOM 520 C CA . PRO A 1 73 ? 6.247 -5.989 -4.222 1.00 90.06 73 PRO A CA 1
ATOM 521 C C . PRO A 1 73 ? 5.699 -5.119 -5.356 1.00 90.06 73 PRO A C 1
ATOM 523 O O . PRO A 1 73 ? 4.609 -5.364 -5.873 1.00 90.06 73 PRO A O 1
ATOM 526 N N . LEU A 1 74 ? 6.452 -4.090 -5.729 1.00 88.75 74 LEU A N 1
ATOM 527 C CA . LEU A 1 74 ? 6.062 -3.075 -6.704 1.00 88.75 74 LEU A CA 1
ATOM 528 C C . LEU A 1 74 ? 7.207 -2.831 -7.690 1.00 88.75 74 LEU A C 1
ATOM 530 O O . LEU A 1 74 ? 8.346 -3.250 -7.488 1.00 88.75 74 LEU A O 1
ATOM 534 N N . ARG A 1 75 ? 6.906 -2.119 -8.771 1.00 86.81 75 ARG A N 1
ATOM 535 C CA . ARG A 1 75 ? 7.929 -1.544 -9.655 1.00 86.81 75 ARG A CA 1
ATOM 536 C C . ARG A 1 75 ? 8.309 -0.160 -9.146 1.00 86.81 75 ARG A C 1
ATOM 538 O O . ARG A 1 75 ? 7.525 0.457 -8.430 1.00 86.81 75 ARG A O 1
ATOM 545 N N . ILE A 1 76 ? 9.461 0.351 -9.552 1.00 87.3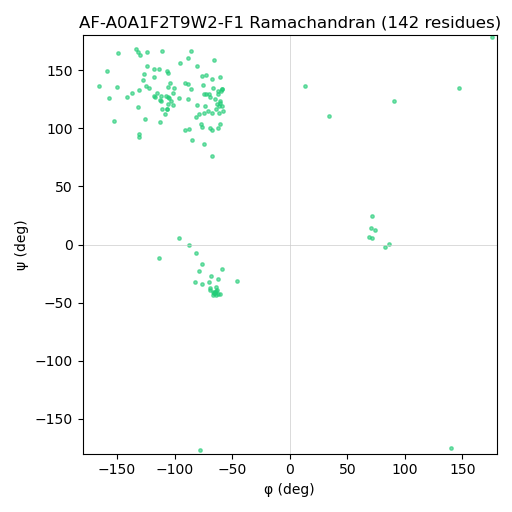8 76 ILE A N 1
ATOM 546 C CA . ILE A 1 76 ? 9.808 1.753 -9.296 1.00 87.38 76 ILE A CA 1
ATOM 547 C C . ILE A 1 76 ? 8.794 2.708 -9.943 1.00 87.38 76 ILE A C 1
ATOM 549 O O . ILE A 1 76 ? 8.288 2.425 -11.032 1.00 87.38 76 ILE A O 1
ATOM 553 N N . GLY A 1 77 ? 8.501 3.825 -9.278 1.00 88.88 77 GLY A N 1
ATOM 554 C CA . GLY A 1 77 ? 7.581 4.846 -9.781 1.00 88.88 77 GLY A CA 1
ATOM 555 C C . GLY A 1 77 ? 6.674 5.452 -8.712 1.00 88.88 77 GLY A C 1
ATOM 556 O O . GLY A 1 77 ? 6.810 5.172 -7.523 1.00 88.88 77 GLY A O 1
ATOM 557 N N . GLY A 1 78 ? 5.752 6.308 -9.153 1.00 92.19 78 GLY A N 1
ATOM 558 C CA . GLY A 1 78 ? 4.768 6.971 -8.295 1.00 92.19 78 GLY A CA 1
ATOM 559 C C . GLY A 1 78 ? 3.521 6.115 -8.084 1.00 92.19 78 GLY A C 1
ATOM 560 O O . GLY A 1 78 ? 2.968 5.570 -9.043 1.00 92.19 78 GLY A O 1
ATOM 561 N N . TYR A 1 79 ? 3.066 6.013 -6.838 1.00 92.94 79 TYR A N 1
ATOM 562 C CA . TYR A 1 79 ? 1.901 5.227 -6.453 1.00 92.94 79 TYR A CA 1
ATOM 563 C C . TYR A 1 79 ? 0.876 6.039 -5.671 1.00 92.94 79 TYR A C 1
ATOM 565 O O . TYR A 1 79 ? 1.192 6.899 -4.842 1.00 92.94 79 TYR A O 1
ATOM 573 N N . ARG A 1 80 ? -0.379 5.665 -5.891 1.00 93.81 80 ARG A N 1
ATOM 574 C CA . ARG A 1 80 ? -1.509 5.966 -5.024 1.00 93.81 80 ARG A CA 1
ATOM 575 C C . ARG A 1 80 ? -1.855 4.724 -4.229 1.00 93.81 80 ARG A C 1
ATOM 577 O O . ARG A 1 80 ? -2.129 3.687 -4.818 1.00 93.81 80 ARG A O 1
ATOM 584 N N . VAL A 1 81 ? -1.858 4.834 -2.910 1.00 94.69 81 VAL A N 1
ATOM 585 C CA . VAL A 1 81 ? -2.180 3.732 -2.006 1.00 94.69 81 VAL A CA 1
ATOM 586 C C . VAL A 1 81 ? -3.495 4.022 -1.306 1.00 94.69 81 VAL A C 1
ATOM 588 O O . VAL A 1 81 ? -3.660 5.078 -0.698 1.00 94.69 81 VAL A O 1
ATOM 591 N N . THR A 1 82 ? -4.414 3.070 -1.371 1.00 94.75 82 THR A N 1
ATOM 592 C CA . THR A 1 82 ? 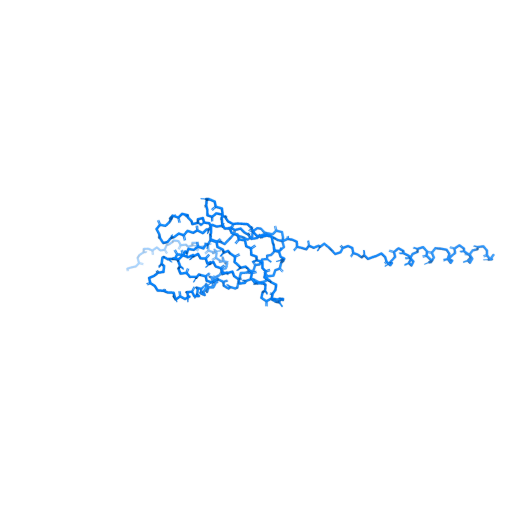-5.717 3.117 -0.718 1.00 94.75 82 THR A CA 1
ATOM 593 C C . THR A 1 82 ? -5.819 1.971 0.279 1.00 94.75 82 THR A C 1
ATOM 595 O O . THR A 1 82 ? -5.585 0.819 -0.076 1.00 94.75 82 THR A O 1
ATOM 598 N N . ALA A 1 83 ? -6.167 2.291 1.521 1.00 95.25 83 ALA A N 1
ATOM 599 C CA . ALA A 1 83 ? -6.477 1.331 2.569 1.00 95.25 83 ALA A CA 1
ATOM 600 C C . ALA A 1 83 ? -7.986 1.280 2.802 1.00 95.25 83 ALA A C 1
ATOM 602 O O . ALA A 1 83 ? -8.612 2.313 3.062 1.00 95.25 83 ALA A O 1
ATOM 603 N N . ALA A 1 84 ? -8.551 0.078 2.730 1.00 93.44 84 ALA A N 1
ATOM 604 C CA . ALA A 1 84 ? -9.969 -0.184 2.920 1.00 93.44 84 ALA A CA 1
ATOM 605 C C . ALA A 1 84 ? -10.181 -1.341 3.904 1.00 93.44 84 ALA A C 1
ATOM 607 O O . ALA A 1 84 ? -9.553 -2.394 3.806 1.00 93.44 84 ALA A O 1
ATOM 608 N N . LEU A 1 85 ? -11.090 -1.143 4.855 1.00 92.69 85 LEU A N 1
ATOM 609 C CA . LEU A 1 85 ? -11.506 -2.150 5.824 1.00 92.69 85 LEU A CA 1
ATOM 610 C C . LEU A 1 85 ? -12.961 -1.872 6.208 1.00 92.69 85 LEU A C 1
ATOM 612 O O . LEU A 1 85 ? -13.334 -0.722 6.443 1.00 92.69 85 LEU A O 1
ATOM 616 N N . ALA A 1 86 ? -13.790 -2.914 6.266 1.00 87.94 86 ALA A N 1
ATOM 617 C CA . ALA A 1 86 ? -15.193 -2.771 6.644 1.00 87.94 86 ALA A CA 1
ATOM 618 C C . ALA A 1 86 ? -15.321 -2.168 8.054 1.00 87.94 86 ALA A C 1
ATOM 620 O O . ALA A 1 86 ? -14.655 -2.605 8.989 1.00 87.94 86 ALA A O 1
ATOM 621 N N . GLY A 1 87 ? -16.179 -1.155 8.203 1.00 86.50 87 GLY A N 1
ATOM 622 C CA . GLY A 1 87 ? -16.347 -0.420 9.463 1.00 86.50 87 GLY A CA 1
ATOM 623 C C . GLY A 1 87 ? -15.320 0.693 9.705 1.00 86.50 87 GLY A C 1
ATOM 624 O O . GLY A 1 87 ? -15.450 1.423 10.685 1.00 86.50 87 GLY A O 1
ATOM 625 N N . PHE A 1 88 ? -14.349 0.888 8.807 1.00 89.62 88 PHE A N 1
ATOM 626 C CA . PHE A 1 88 ? -13.375 1.980 8.863 1.00 89.62 88 PHE A CA 1
ATOM 627 C C . PHE A 1 88 ? -13.487 2.895 7.641 1.00 89.62 88 PHE A C 1
ATOM 629 O O . PHE A 1 88 ? -13.896 2.481 6.556 1.00 89.62 88 PHE A O 1
ATOM 636 N N . ALA A 1 89 ? -13.135 4.167 7.822 1.00 89.50 89 ALA A N 1
ATOM 637 C CA . ALA A 1 89 ? -13.067 5.133 6.738 1.00 89.50 89 ALA A CA 1
ATOM 638 C C . ALA A 1 89 ? -11.929 4.752 5.784 1.00 89.50 89 ALA A C 1
ATOM 640 O O . ALA A 1 89 ? -10.821 4.426 6.215 1.00 89.50 89 ALA A O 1
ATOM 641 N N . THR A 1 90 ? -12.203 4.798 4.480 1.00 90.69 90 THR A N 1
ATOM 642 C CA . THR A 1 90 ? -11.182 4.529 3.462 1.00 90.69 90 THR A CA 1
ATOM 643 C C . THR A 1 90 ? -10.173 5.669 3.451 1.00 90.69 90 THR A C 1
ATOM 645 O O . THR A 1 90 ? -10.560 6.836 3.355 1.00 90.69 90 THR A O 1
ATOM 648 N N . VAL A 1 91 ? -8.888 5.325 3.509 1.00 91.12 91 VAL A N 1
ATOM 649 C CA . VAL A 1 91 ? -7.788 6.295 3.496 1.00 91.12 91 VAL A CA 1
ATOM 650 C C . VAL A 1 91 ? -7.025 6.148 2.196 1.00 91.12 91 VAL A C 1
ATOM 652 O O . VAL A 1 91 ? -6.529 5.069 1.887 1.00 91.12 91 VAL A O 1
ATOM 655 N N . THR A 1 92 ? -6.907 7.239 1.443 1.00 92.00 92 THR A N 1
ATOM 656 C CA . THR A 1 92 ? -6.090 7.276 0.223 1.00 92.00 92 THR A CA 1
ATOM 657 C C . THR A 1 92 ? -4.927 8.242 0.392 1.00 92.00 92 THR A C 1
ATOM 659 O O . THR A 1 92 ? -5.124 9.388 0.796 1.00 92.00 92 THR A O 1
ATOM 662 N N . ARG A 1 93 ? -3.721 7.774 0.062 1.00 90.94 93 ARG A N 1
ATOM 663 C CA . ARG A 1 93 ? -2.470 8.536 0.006 1.00 90.94 93 ARG A CA 1
ATOM 664 C C . ARG A 1 93 ? -1.954 8.547 -1.430 1.00 90.94 93 ARG A C 1
ATOM 666 O O . ARG A 1 93 ? -1.793 7.497 -2.044 1.00 90.94 93 ARG A O 1
ATOM 673 N N . THR A 1 94 ? -1.685 9.732 -1.958 1.00 90.56 94 THR A N 1
ATOM 674 C CA . THR A 1 94 ? -1.144 9.956 -3.309 1.00 90.56 94 THR A CA 1
ATOM 675 C C . THR A 1 94 ? 0.288 10.474 -3.246 1.00 90.56 94 THR A C 1
ATOM 677 O O . THR A 1 94 ? 0.730 10.921 -2.188 1.00 90.56 94 THR A O 1
ATOM 680 N N . GLY A 1 95 ? 0.998 10.453 -4.377 1.00 85.44 95 GLY A N 1
ATOM 681 C CA . GLY A 1 95 ? 2.345 11.023 -4.475 1.00 85.44 95 GLY A CA 1
ATOM 682 C C . GLY A 1 95 ? 3.421 10.215 -3.745 1.00 85.44 95 GLY A C 1
ATOM 683 O O . GLY A 1 95 ? 4.437 10.774 -3.343 1.00 85.44 95 GLY A O 1
ATOM 684 N N . LEU A 1 96 ? 3.202 8.912 -3.537 1.00 88.19 96 LEU A N 1
ATOM 685 C CA . LEU A 1 96 ? 4.197 8.038 -2.919 1.00 88.19 96 LEU A CA 1
ATOM 686 C C . LEU A 1 96 ? 5.210 7.602 -3.976 1.00 88.19 96 LEU A C 1
ATOM 688 O O . LEU A 1 96 ? 4.883 6.818 -4.864 1.00 88.19 96 LEU A O 1
ATOM 692 N N . GLU A 1 97 ? 6.438 8.098 -3.878 1.00 88.62 97 GLU A N 1
ATOM 693 C CA . GLU A 1 97 ? 7.518 7.725 -4.789 1.00 88.62 97 GLU A CA 1
ATOM 694 C C . GLU A 1 97 ? 8.257 6.480 -4.279 1.00 88.62 97 GLU A C 1
ATOM 696 O O . GLU A 1 97 ? 8.724 6.416 -3.137 1.00 88.62 97 GLU A O 1
ATOM 701 N N . VAL A 1 98 ? 8.344 5.460 -5.130 1.00 87.38 98 VAL A N 1
ATOM 702 C CA . VAL A 1 98 ? 9.062 4.215 -4.855 1.00 87.38 98 VAL A CA 1
ATOM 703 C C . VAL A 1 98 ? 10.331 4.189 -5.700 1.00 87.38 98 VAL A C 1
ATOM 705 O O . VAL A 1 98 ? 10.280 4.087 -6.928 1.00 87.38 98 VAL A O 1
ATOM 708 N N . LEU A 1 99 ? 11.474 4.281 -5.022 1.00 80.62 99 LEU A N 1
ATOM 709 C CA . LEU A 1 99 ? 12.806 4.374 -5.622 1.00 80.62 99 LEU A CA 1
ATOM 710 C C . LEU A 1 99 ? 13.479 2.995 -5.722 1.00 80.62 99 LEU A C 1
ATOM 712 O O . LEU A 1 99 ? 13.172 2.068 -4.970 1.00 80.62 99 LEU A O 1
ATOM 716 N N . VAL A 1 100 ? 14.423 2.856 -6.658 1.00 74.88 100 VAL A N 1
ATOM 717 C CA . VAL A 1 100 ? 15.151 1.598 -6.894 1.00 74.88 100 VAL A CA 1
ATOM 718 C C . VAL A 1 100 ? 15.971 1.187 -5.668 1.00 74.88 100 VAL A C 1
ATOM 720 O O . VAL A 1 100 ? 16.699 1.992 -5.091 1.00 74.88 100 VAL A O 1
ATOM 723 N N . GLY A 1 101 ? 15.854 -0.081 -5.262 1.00 66.50 101 GLY A N 1
ATOM 724 C CA . GLY A 1 101 ? 16.630 -0.644 -4.152 1.00 66.50 101 GLY A CA 1
ATOM 725 C C . GLY A 1 101 ? 16.273 -0.106 -2.760 1.00 66.50 101 GLY A C 1
ATOM 726 O O . GLY A 1 101 ? 16.951 -0.457 -1.795 1.00 66.50 101 GLY A O 1
ATOM 727 N N . GLN A 1 102 ? 15.226 0.716 -2.628 1.00 68.62 102 GLN A N 1
ATOM 728 C CA . GLN A 1 102 ? 14.742 1.201 -1.337 1.00 68.62 102 GLN A CA 1
ATOM 729 C C . GLN A 1 102 ? 13.469 0.470 -0.906 1.00 68.62 102 GLN A C 1
ATOM 731 O O . GLN A 1 102 ? 12.563 0.216 -1.700 1.00 68.62 102 GLN A O 1
ATOM 736 N N . GLN A 1 103 ? 13.400 0.146 0.386 1.00 76.44 103 GLN A N 1
ATOM 737 C CA . GLN A 1 103 ? 12.166 -0.304 1.019 1.00 76.44 103 GLN A CA 1
ATOM 738 C C . GLN A 1 103 ? 11.391 0.929 1.495 1.00 76.44 103 GLN A C 1
ATOM 740 O O . GLN A 1 103 ? 11.695 1.496 2.547 1.00 76.44 103 GLN A O 1
ATOM 745 N N . THR A 1 104 ? 10.392 1.353 0.722 1.00 86.31 104 THR A N 1
ATOM 746 C CA . THR A 1 104 ? 9.528 2.474 1.108 1.00 86.31 104 THR A CA 1
ATOM 747 C C . THR A 1 104 ? 8.590 2.011 2.219 1.00 86.31 104 THR A C 1
ATOM 749 O O . THR A 1 104 ? 7.803 1.082 2.029 1.00 86.31 104 THR A O 1
ATOM 752 N N . THR A 1 105 ? 8.673 2.646 3.389 1.00 91.12 105 THR A N 1
ATOM 753 C CA . THR A 1 105 ? 7.782 2.346 4.516 1.00 91.12 105 THR A CA 1
ATOM 754 C C . THR A 1 105 ? 6.688 3.401 4.620 1.00 91.12 105 THR A C 1
ATOM 756 O O . THR A 1 105 ? 6.996 4.576 4.800 1.00 91.12 105 THR A O 1
ATOM 759 N N . VAL A 1 106 ? 5.423 2.993 4.507 1.00 91.19 106 VAL A N 1
ATOM 760 C CA . VAL A 1 106 ? 4.259 3.888 4.554 1.00 91.19 106 VAL A CA 1
ATOM 761 C C . VAL A 1 106 ? 3.295 3.388 5.621 1.00 91.19 106 VAL A C 1
ATOM 763 O O . VAL A 1 106 ? 2.631 2.377 5.447 1.00 91.19 106 VAL A O 1
ATOM 766 N N . ASN A 1 107 ? 3.206 4.101 6.738 1.00 93.44 107 ASN A N 1
ATOM 767 C CA . ASN A 1 107 ? 2.236 3.769 7.777 1.00 93.44 107 ASN A CA 1
ATOM 768 C C . ASN A 1 107 ? 0.937 4.532 7.530 1.00 93.44 107 ASN A C 1
ATOM 770 O O . ASN A 1 107 ? 0.954 5.709 7.156 1.00 93.44 107 ASN A O 1
ATOM 774 N N . LEU A 1 108 ? -0.187 3.855 7.735 1.00 91.94 108 LEU A N 1
ATOM 775 C CA . LEU A 1 108 ? -1.519 4.382 7.467 1.00 91.94 108 LEU A CA 1
ATOM 776 C C . LEU A 1 108 ? -2.331 4.326 8.755 1.00 91.94 108 LEU A C 1
ATOM 778 O O . LEU A 1 108 ? -2.331 3.316 9.450 1.00 91.94 108 LEU A O 1
ATOM 782 N N . GLN A 1 109 ? -3.030 5.412 9.061 1.00 92.94 109 GLN A N 1
ATOM 783 C CA . GLN A 1 109 ? -3.954 5.456 10.184 1.00 92.94 109 GLN A CA 1
ATOM 784 C C . GLN A 1 109 ? -5.374 5.588 9.648 1.00 92.94 109 GLN A C 1
ATOM 786 O O . GLN A 1 109 ? -5.650 6.508 8.879 1.00 92.94 109 GLN A O 1
ATOM 791 N N . MET A 1 110 ? -6.252 4.667 10.033 1.00 91.44 110 MET A N 1
ATOM 792 C CA . MET A 1 110 ? -7.668 4.659 9.671 1.00 91.44 110 MET A CA 1
ATOM 793 C C . MET A 1 110 ? -8.505 5.087 10.876 1.00 91.44 110 MET A C 1
ATOM 795 O O . MET A 1 110 ? -8.144 4.818 12.017 1.00 91.44 110 MET A O 1
ATOM 799 N N . ALA A 1 111 ? -9.626 5.757 10.630 1.00 88.62 111 ALA A N 1
ATOM 800 C CA . ALA A 1 111 ? -10.603 6.077 11.666 1.00 88.62 111 ALA A CA 1
ATOM 801 C C . ALA A 1 111 ? -11.840 5.180 11.500 1.00 88.62 111 ALA A C 1
ATOM 803 O O . ALA A 1 111 ? -12.164 4.826 10.360 1.00 88.62 111 ALA A O 1
ATOM 804 N N . PRO A 1 112 ? -12.558 4.818 12.576 1.00 86.31 112 PRO A N 1
ATOM 805 C CA . PRO A 1 112 ? -13.826 4.109 12.462 1.00 86.31 112 PRO A CA 1
ATOM 806 C C . PRO A 1 112 ? -14.808 4.947 11.638 1.00 86.31 112 PRO A C 1
ATOM 808 O O . PRO A 1 112 ? -14.929 6.157 11.836 1.00 86.31 112 PRO A O 1
ATOM 811 N N . SER A 1 113 ? -15.498 4.321 10.689 1.00 77.06 113 SER A N 1
ATOM 812 C CA . SER A 1 113 ? -16.468 5.016 9.842 1.00 77.06 113 SER A CA 1
ATOM 813 C C . SER A 1 113 ? -17.769 5.196 10.625 1.00 77.06 113 SER A C 1
ATOM 815 O O . SER A 1 113 ? -18.452 4.221 10.924 1.00 77.06 113 SER A O 1
ATOM 817 N N . SER A 1 114 ? -18.124 6.437 10.970 1.00 65.06 114 SER A N 1
ATOM 818 C CA . SER A 1 114 ? -19.471 6.760 11.474 1.00 65.06 114 SER A CA 1
ATOM 819 C C . SER A 1 114 ? -20.502 6.851 10.339 1.00 65.06 114 SER A C 1
ATOM 821 O O . SER A 1 114 ? -21.688 6.642 10.577 1.00 65.06 114 SER A O 1
ATOM 823 N N . LEU A 1 115 ? -20.033 7.106 9.111 1.00 53.19 115 LEU A N 1
ATOM 824 C CA . LEU A 1 115 ? -20.705 7.031 7.808 1.00 53.19 115 LEU A CA 1
ATOM 825 C C . LEU A 1 115 ? -19.612 6.896 6.725 1.00 53.19 115 LEU A C 1
ATOM 827 O O . LEU A 1 115 ? -18.488 7.363 6.921 1.00 53.19 115 LEU A O 1
ATOM 831 N N . GLN A 1 116 ? -19.907 6.208 5.615 1.00 51.19 116 GLN A N 1
ATOM 832 C CA . GLN A 1 116 ? -18.968 5.928 4.514 1.00 51.19 116 GLN A CA 1
ATOM 833 C C . GLN A 1 116 ? -18.575 7.216 3.763 1.00 51.19 116 GLN A C 1
ATOM 835 O O . GLN A 1 116 ? -19.058 7.467 2.664 1.00 51.19 116 GLN A O 1
ATOM 840 N N . GLU A 1 117 ? -17.703 8.040 4.334 1.00 49.53 117 GLU A N 1
ATOM 841 C CA . GLU A 1 117 ? -17.037 9.129 3.616 1.00 49.53 117 GLU A CA 1
ATOM 842 C C . GLU A 1 117 ? -15.576 8.746 3.354 1.00 49.53 117 GLU A C 1
ATOM 844 O O . GLU A 1 117 ? -14.841 8.330 4.252 1.00 49.53 117 GLU A O 1
ATOM 849 N N . SER A 1 118 ? -15.152 8.838 2.092 1.00 53.50 118 SER A N 1
ATOM 850 C CA . SER A 1 118 ? -13.764 8.615 1.690 1.00 53.50 118 SER A CA 1
ATOM 851 C C . SER A 1 118 ? -12.914 9.813 2.116 1.00 53.50 118 SER A C 1
ATOM 853 O O . SER A 1 118 ? -13.075 10.905 1.566 1.00 53.50 118 SER A O 1
ATOM 855 N N . VAL A 1 119 ? -11.988 9.624 3.057 1.00 56.00 119 VAL A N 1
ATOM 856 C CA . VAL A 1 119 ? -11.041 10.675 3.446 1.00 56.00 119 VAL A CA 1
ATOM 857 C C . VAL A 1 119 ? -9.787 10.528 2.585 1.00 56.00 119 VAL A C 1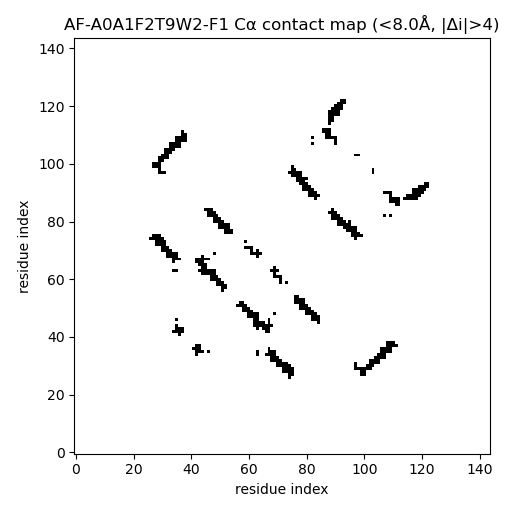
ATOM 859 O O . VAL A 1 119 ? -8.908 9.702 2.838 1.00 56.00 119 VAL A O 1
ATOM 862 N N . THR A 1 120 ? -9.695 11.334 1.529 1.00 54.81 120 THR A N 1
ATOM 863 C CA . THR A 1 120 ? -8.450 11.488 0.766 1.00 54.81 120 THR A CA 1
ATOM 864 C C . THR A 1 120 ? -7.509 12.375 1.574 1.00 54.81 120 THR A C 1
ATOM 866 O O . THR A 1 120 ? -7.678 13.592 1.610 1.00 54.81 120 THR A O 1
ATOM 869 N N . VAL A 1 121 ? -6.530 11.778 2.259 1.00 53.16 121 VAL A N 1
ATOM 870 C CA . VAL A 1 121 ? -5.507 12.537 2.989 1.00 53.16 121 VAL A CA 1
ATOM 871 C C . VAL A 1 121 ? -4.404 12.903 2.002 1.00 53.16 121 VAL A C 1
ATOM 873 O O . VAL A 1 121 ? -3.446 12.152 1.806 1.00 53.16 121 VAL A O 1
ATOM 876 N N . THR A 1 122 ? -4.546 14.064 1.366 1.00 48.53 122 THR A N 1
ATOM 877 C CA . THR A 1 122 ? -3.485 14.675 0.562 1.00 48.53 122 THR A CA 1
ATOM 878 C C . THR A 1 122 ? -2.378 15.123 1.512 1.00 48.53 122 THR A C 1
ATOM 880 O O . THR A 1 122 ? -2.504 16.125 2.209 1.00 48.53 122 THR A O 1
ATOM 883 N N . ALA A 1 123 ? -1.312 14.334 1.609 1.00 46.06 123 ALA A N 1
ATOM 884 C CA . ALA A 1 123 ? -0.135 14.726 2.363 1.00 46.06 123 ALA A CA 1
ATOM 885 C C . ALA A 1 123 ? 0.656 15.732 1.526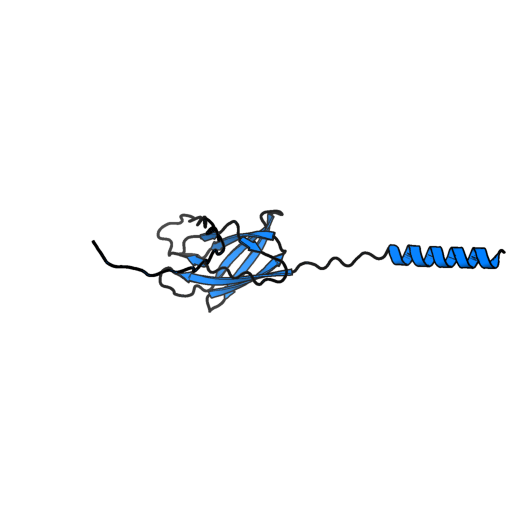 1.00 46.06 123 ALA A C 1
ATOM 887 O O . ALA A 1 123 ? 1.303 15.358 0.551 1.00 46.06 123 ALA A O 1
ATOM 888 N N . GLU A 1 124 ? 0.570 17.007 1.884 1.00 39.34 124 GLU A N 1
ATOM 889 C CA . GLU A 1 124 ? 1.496 18.024 1.399 1.00 39.34 124 GLU A CA 1
ATOM 890 C C . GLU A 1 124 ? 2.890 17.647 1.930 1.00 39.34 124 GLU A C 1
ATOM 892 O O . GLU A 1 124 ? 3.090 17.495 3.138 1.00 39.34 124 GLU A O 1
ATOM 897 N N . ALA A 1 125 ? 3.828 17.348 1.029 1.00 44.03 125 ALA A N 1
ATOM 898 C CA . ALA A 1 125 ? 5.177 16.941 1.400 1.00 44.03 125 ALA A CA 1
ATOM 899 C C . ALA A 1 125 ? 5.841 18.050 2.240 1.00 44.03 125 ALA A C 1
ATOM 901 O O . ALA A 1 125 ? 5.785 19.215 1.841 1.00 44.03 125 ALA A O 1
ATOM 902 N N . PRO A 1 126 ? 6.509 17.740 3.368 1.00 51.12 126 PRO A N 1
ATOM 903 C CA . PRO A 1 126 ? 7.363 18.723 4.013 1.00 51.12 126 PRO A CA 1
ATOM 904 C C . PRO A 1 126 ? 8.489 19.065 3.035 1.00 51.12 126 PRO A C 1
ATOM 906 O O . PRO A 1 126 ? 9.242 18.174 2.636 1.00 51.12 126 PRO A O 1
ATOM 909 N N . LEU A 1 127 ? 8.615 20.337 2.644 1.00 47.81 127 LEU A N 1
ATOM 910 C CA . LEU A 1 127 ? 9.832 20.809 1.994 1.00 47.81 127 LEU A CA 1
ATOM 911 C C . LEU A 1 127 ? 10.982 20.605 2.980 1.00 47.81 127 LEU A C 1
ATOM 913 O O . LEU A 1 127 ? 11.147 21.340 3.953 1.00 47.81 127 LEU A O 1
ATOM 917 N N . VAL A 1 128 ? 11.763 19.565 2.721 1.00 45.97 128 VAL A N 1
ATOM 918 C CA . VAL A 1 128 ? 13.109 19.424 3.247 1.00 45.97 128 VAL A CA 1
ATOM 919 C C . VAL A 1 128 ? 13.929 20.516 2.570 1.00 45.97 128 VAL A C 1
ATOM 921 O O . VAL A 1 128 ? 14.340 20.350 1.425 1.00 45.97 128 VAL A O 1
ATOM 924 N N . ASP A 1 129 ? 14.144 21.635 3.260 1.00 39.19 129 ASP A N 1
ATOM 925 C CA . ASP A 1 129 ? 15.265 22.513 2.945 1.00 39.19 129 ASP A CA 1
ATOM 926 C C . ASP A 1 129 ? 16.382 22.280 3.963 1.00 39.19 129 ASP A C 1
ATOM 928 O O . ASP A 1 129 ? 16.186 22.157 5.177 1.00 39.19 129 ASP A O 1
ATOM 932 N N . VAL A 1 130 ? 17.560 22.093 3.398 1.00 52.25 130 VAL A N 1
ATOM 933 C CA . VAL A 1 130 ? 18.733 21.470 3.973 1.00 52.25 130 VAL A CA 1
ATOM 934 C C . VAL A 1 130 ? 19.613 22.592 4.502 1.00 52.25 130 VAL A C 1
ATOM 936 O O . VAL A 1 130 ? 19.988 23.483 3.756 1.00 52.25 130 VAL A O 1
ATOM 939 N N . SER A 1 131 ? 19.981 22.518 5.781 1.00 42.03 131 SER A N 1
ATOM 940 C CA . SER A 1 131 ? 21.233 23.039 6.345 1.00 42.03 131 SER A CA 1
ATOM 941 C C . SER A 1 131 ? 21.820 24.325 5.733 1.00 42.03 131 SER A C 1
ATOM 943 O O . SER A 1 131 ? 22.533 24.278 4.733 1.00 42.03 131 SER A O 1
ATOM 945 N N . GLN A 1 132 ? 21.776 25.421 6.496 1.00 41.62 132 GLN A N 1
ATOM 946 C CA . GLN A 1 132 ? 23.024 26.136 6.775 1.00 41.62 132 GLN A CA 1
ATOM 947 C C . GLN A 1 132 ? 23.169 26.429 8.268 1.00 41.62 132 GLN A C 1
ATOM 949 O O . GLN A 1 132 ? 22.776 27.471 8.784 1.00 41.62 132 GLN A O 1
ATOM 954 N N . SER A 1 133 ? 23.842 25.500 8.948 1.00 46.47 133 SER A N 1
ATOM 955 C CA . SER A 1 133 ? 24.706 25.842 10.074 1.00 46.47 133 SER A CA 1
ATOM 956 C C . SER A 1 133 ? 25.776 26.829 9.611 1.00 46.47 133 SER A C 1
ATOM 958 O O . SER A 1 133 ? 26.685 26.461 8.867 1.00 46.47 133 SER A O 1
ATOM 960 N N . ARG A 1 134 ? 25.736 28.055 10.134 1.00 43.81 134 ARG A N 1
ATOM 961 C CA . ARG A 1 134 ? 26.950 28.823 10.425 1.00 43.81 134 ARG A CA 1
ATOM 962 C C . ARG A 1 134 ? 26.863 29.374 11.837 1.00 43.81 134 ARG A C 1
ATOM 964 O O . ARG A 1 134 ? 26.307 30.435 12.090 1.00 43.81 134 ARG A O 1
ATOM 971 N N . ALA A 1 135 ? 27.462 28.621 12.751 1.00 52.78 135 ALA A N 1
ATOM 972 C CA . ALA A 1 135 ? 28.044 29.188 13.948 1.00 52.78 135 ALA A CA 1
ATOM 973 C C . ALA A 1 135 ? 29.151 30.167 13.525 1.00 52.78 135 ALA A C 1
ATOM 975 O O . ALA A 1 135 ? 30.088 29.782 12.829 1.00 52.78 135 ALA A O 1
ATOM 976 N N . SER A 1 136 ? 29.059 31.419 13.956 1.00 49.59 136 SER A N 1
ATOM 977 C CA . SER A 1 136 ? 30.237 32.249 14.194 1.00 49.59 136 SER A CA 1
ATOM 978 C C . SER A 1 136 ? 29.873 33.264 15.262 1.00 49.59 136 SER A C 1
ATOM 980 O O . SER A 1 136 ? 29.082 34.175 15.033 1.00 49.59 136 SER A O 1
ATOM 982 N N . GLY A 1 137 ? 30.406 33.042 16.460 1.00 55.53 137 GLY A N 1
ATOM 983 C CA . GLY A 1 137 ? 30.228 33.936 17.587 1.00 55.53 137 GLY A CA 1
ATOM 984 C C . GLY A 1 137 ? 30.885 35.296 17.369 1.00 55.53 137 GLY A C 1
ATOM 985 O O . GLY A 1 137 ? 31.833 35.439 16.600 1.00 55.53 137 GLY A O 1
ATOM 986 N N . ASN A 1 138 ? 30.410 36.278 18.125 1.00 46.09 138 ASN A N 1
ATOM 987 C CA . ASN A 1 138 ? 31.270 36.926 19.105 1.00 46.09 138 ASN A CA 1
ATOM 988 C C . ASN A 1 138 ? 30.421 37.582 20.196 1.00 46.09 138 ASN A C 1
ATOM 990 O O . ASN A 1 138 ? 29.507 38.359 19.937 1.00 46.09 138 ASN A O 1
ATOM 994 N N . VAL A 1 139 ? 30.744 37.205 21.429 1.00 54.78 139 VAL A N 1
ATOM 995 C CA . VAL A 1 139 ? 30.308 37.835 22.670 1.00 54.78 139 VAL A CA 1
ATOM 996 C C . VAL A 1 139 ? 31.089 39.136 22.848 1.00 54.78 139 VAL A C 1
ATOM 998 O O . VAL A 1 139 ? 32.309 39.144 22.708 1.00 54.78 139 VAL A O 1
ATOM 1001 N N . GLY A 1 140 ? 30.396 40.196 23.256 1.00 46.31 140 GLY A N 1
ATOM 1002 C CA . GLY A 1 140 ? 30.981 41.383 23.881 1.00 46.31 140 GLY A CA 1
ATOM 1003 C C . GLY A 1 140 ? 30.194 42.637 23.512 1.00 46.31 140 GLY A C 1
ATOM 1004 O O . GLY A 1 140 ? 29.849 42.822 22.360 1.00 46.31 140 GLY A O 1
ATOM 1005 N N . SER A 1 141 ? 29.840 43.559 24.393 1.00 50.00 141 SER A N 1
ATOM 1006 C CA . SER A 1 141 ? 30.068 43.750 25.818 1.00 50.00 141 SER A CA 1
ATOM 1007 C C . SER A 1 141 ? 29.060 44.830 26.239 1.00 50.00 141 SER A C 1
ATOM 1009 O O . SER A 1 141 ? 28.903 45.801 25.513 1.00 50.00 141 SER A O 1
ATOM 1011 N N . ARG A 1 142 ? 28.381 44.650 27.378 1.00 56.75 142 ARG A N 1
ATOM 1012 C CA . ARG A 1 142 ? 28.192 45.654 28.450 1.00 56.75 142 ARG A CA 1
ATOM 1013 C C . ARG A 1 142 ? 28.556 47.128 28.121 1.00 56.75 142 ARG A C 1
ATOM 1015 O O . ARG A 1 142 ? 29.678 47.386 27.693 1.00 56.75 142 ARG A O 1
ATOM 1022 N N . GLN A 1 143 ? 27.662 48.034 28.558 1.00 43.50 143 GLN A N 1
ATOM 1023 C CA . GLN A 1 143 ? 27.742 49.513 28.653 1.00 43.50 143 GLN A CA 1
ATOM 1024 C C . GLN A 1 143 ? 27.234 50.257 27.401 1.00 43.50 143 GLN A C 1
ATOM 1026 O O . GLN A 1 143 ? 27.660 49.959 26.293 1.00 43.50 143 GLN A O 1
ATOM 1031 N N . MET A 1 144 ? 26.258 51.167 27.491 1.00 39.53 144 MET A N 1
ATOM 1032 C CA . MET A 1 144 ? 26.154 52.345 28.373 1.00 39.53 144 MET A CA 1
ATOM 1033 C C . MET A 1 144 ? 24.757 52.532 28.970 1.00 39.53 144 MET A C 1
ATOM 1035 O O . MET A 1 144 ? 23.780 52.129 28.303 1.00 39.53 144 MET A O 1
#

Nearest PDB structures (foldseek):
  5aq0-assembly1_A  TM=8.912E-01  e=4.404E-05  Homo sapiens
  3mn8-assembly1_A  TM=8.374E-01  e=6.171E-05  Drosophila melanogaster
  6fwv-assembly1_A  TM=8.214E-01  e=5.834E-05  Bacillus anthracis
  6fwv-assembly2_B  TM=7.335E-01  e=1.083E-04  Bacillus anthracis
  2ww8-assembly1_A  TM=6.243E-01  e=1.289E-02  Streptococcus pneumoniae

Secondary structure (DSSP, 8-state):
-HHHHHHHHHHHHHHHHHHTSPP-----EEEEEEEEEETTS-B-TT-EEEEEETTT--EEEEE--TTSEEEEEEESEEEEEEEE-TTB--EEEEEEEE-TT-EEE--EEE-B-SS---EE---PPP------------------

Solvent-accessible surface area (backbone atoms only — not comparable to full-atom values): 8556 Å² total; per-residue (Å²): 110,76,66,59,53,50,53,51,51,52,52,53,51,53,51,54,56,64,72,65,56,79,78,83,75,77,79,59,61,21,37,42,33,32,42,32,24,36,81,88,68,47,64,37,51,64,30,38,38,39,37,31,30,70,88,78,66,50,74,47,79,43,57,20,38,91,76,4,39,36,73,45,82,41,64,55,44,44,27,34,38,34,40,42,40,93,70,35,26,34,36,33,40,57,83,45,73,37,50,78,85,40,76,44,74,55,72,46,72,33,46,75,38,92,59,97,54,76,47,70,52,77,68,78,76,79,83,84,78,77,83,83,87,75,90,77,88,82,91,84,73,90,86,133

Sequence (144 aa):
MKSIIRFVVQIALLTAVLAGLPAAGYAQEATMSGTVSDSTGGVLPGVTITAVHEASGNTFETATDERGIYRIPLRIGGYRVTAALAGFATVTRTGLEVLVGQQTTVNLQMAPSSLQESVTVTAEAPLVDVSQSRASGNVGSRQM